Protein AF-A0A1I6GMC8-F1 (afdb_monomer_lite)

pLDDT: mean 71.32, std 13.56, range [37.75, 90.94]

InterPro domains:
  IPR025489 Protein of unknown function (DUF4381 [PF14316] (10-144)

Foldseek 3Di:
DDDPPDPPPPDPPPDDPPPPPDDPPPVVVVVVVVVVCVVVVVVVVVVVVVLLCVLLVVLLCCCVVPNDQFPVVLLVSVVSSVCSQPVDDDDDDSLVVLLVLDDPVVSVVCVVLSVVCVVCVPPDRVSGRVSSVVSSVVSNVSSVRSPPVPPPVVVPPPPPDDDD

Structure (mmCIF, N/CA/C/O backbone):
data_AF-A0A1I6GMC8-F1
#
_entry.id   AF-A0A1I6GMC8-F1
#
loop_
_atom_site.group_PDB
_atom_site.id
_atom_site.type_symbol
_atom_site.label_atom_id
_atom_site.label_alt_id
_atom_site.label_comp_id
_atom_site.label_asym_id
_atom_site.label_entity_id
_atom_site.label_seq_id
_atom_site.pdbx_PDB_ins_code
_atom_site.Cartn_x
_atom_site.Cartn_y
_atom_site.Cartn_z
_atom_site.occupancy
_atom_site.B_iso_or_equiv
_atom_site.auth_seq_id
_atom_site.auth_comp_id
_atom_site.auth_asym_id
_atom_site.auth_atom_id
_atom_site.pdbx_PDB_model_num
ATOM 1 N N . MET A 1 1 ? 75.971 4.863 -79.821 1.00 43.19 1 MET A N 1
ATOM 2 C CA . MET A 1 1 ? 75.999 4.153 -78.527 1.00 43.19 1 MET A CA 1
ATOM 3 C C . MET A 1 1 ? 75.113 4.938 -77.562 1.00 43.19 1 MET A C 1
ATOM 5 O O . MET A 1 1 ? 75.600 5.771 -76.818 1.00 43.19 1 MET A O 1
ATOM 9 N N . MET A 1 2 ? 73.791 4.777 -77.702 1.00 51.19 2 MET A N 1
ATOM 10 C CA . MET A 1 2 ? 72.773 5.374 -76.828 1.00 51.19 2 MET A CA 1
ATOM 11 C C . MET A 1 2 ? 72.490 4.364 -75.716 1.00 51.19 2 MET A C 1
ATOM 13 O O . MET A 1 2 ? 71.791 3.382 -75.944 1.00 51.19 2 MET A O 1
ATOM 17 N N . LEU A 1 3 ? 73.084 4.573 -74.546 1.00 56.66 3 LEU A N 1
ATOM 18 C CA . LEU A 1 3 ? 72.689 3.915 -73.305 1.00 56.66 3 LEU A CA 1
ATOM 19 C C . LEU A 1 3 ? 71.789 4.923 -72.597 1.00 56.66 3 LEU A C 1
ATOM 21 O O . LEU A 1 3 ? 72.278 5.908 -72.051 1.00 56.66 3 LEU A O 1
ATOM 25 N N . LEU A 1 4 ? 70.473 4.745 -72.730 1.00 54.81 4 LEU A N 1
ATOM 26 C CA . LEU A 1 4 ? 69.511 5.514 -71.957 1.00 54.81 4 LEU A CA 1
ATOM 27 C C . LEU A 1 4 ? 69.736 5.152 -70.489 1.00 54.81 4 LEU A C 1
ATOM 29 O O . LEU A 1 4 ? 69.378 4.056 -70.062 1.00 54.81 4 LEU A O 1
ATOM 33 N N . ASP A 1 5 ? 70.333 6.069 -69.736 1.00 63.16 5 ASP A N 1
ATOM 34 C CA . ASP A 1 5 ? 70.220 6.075 -68.286 1.00 63.16 5 ASP A CA 1
ATOM 35 C C . ASP A 1 5 ? 68.747 6.375 -67.982 1.00 63.16 5 ASP A C 1
ATOM 37 O O . ASP A 1 5 ? 68.269 7.503 -68.105 1.00 63.16 5 ASP A O 1
ATOM 41 N N . GLN A 1 6 ? 67.967 5.317 -67.783 1.00 65.69 6 GLN A N 1
ATOM 42 C CA . GLN A 1 6 ? 66.605 5.419 -67.282 1.00 65.69 6 GLN A CA 1
ATOM 43 C C . GLN A 1 6 ? 66.694 5.221 -65.772 1.00 65.69 6 GLN A C 1
ATOM 45 O O . GLN A 1 6 ? 67.005 4.105 -65.344 1.00 65.69 6 GLN A O 1
ATOM 50 N N . PRO A 1 7 ? 66.455 6.257 -64.952 1.00 66.75 7 PRO A N 1
ATOM 51 C CA . PRO A 1 7 ? 66.374 6.051 -63.521 1.00 66.75 7 PRO A CA 1
ATOM 52 C C . PRO A 1 7 ? 65.156 5.167 -63.244 1.00 66.75 7 PRO A C 1
ATOM 54 O O . PRO A 1 7 ? 64.028 5.496 -63.607 1.00 66.75 7 PRO A O 1
ATOM 57 N N . ILE A 1 8 ? 65.397 4.012 -62.629 1.00 63.59 8 ILE A N 1
ATOM 58 C CA . ILE A 1 8 ? 64.336 3.167 -62.087 1.00 63.59 8 ILE A CA 1
ATOM 59 C C . ILE A 1 8 ? 63.689 3.936 -60.934 1.00 63.59 8 ILE A C 1
ATOM 61 O O . ILE A 1 8 ? 64.280 4.101 -59.867 1.00 63.59 8 ILE A O 1
ATOM 65 N N . GLU A 1 9 ? 62.476 4.433 -61.168 1.00 67.06 9 GLU A N 1
ATOM 66 C CA . GLU A 1 9 ? 61.596 4.924 -60.112 1.00 67.06 9 GLU A CA 1
ATOM 67 C C . GLU A 1 9 ? 61.221 3.741 -59.212 1.00 67.06 9 GLU A C 1
ATOM 69 O O . GLU A 1 9 ? 60.429 2.868 -59.575 1.00 67.06 9 GLU A O 1
ATOM 74 N N . ILE A 1 10 ? 61.823 3.692 -58.023 1.00 68.31 10 ILE A N 1
ATOM 75 C CA . ILE A 1 10 ? 61.346 2.843 -56.933 1.00 68.31 10 ILE A CA 1
ATOM 76 C C . ILE A 1 10 ? 60.035 3.462 -56.456 1.00 68.31 10 ILE A C 1
ATOM 78 O O . ILE A 1 10 ? 60.029 4.467 -55.748 1.00 68.31 10 ILE A O 1
ATOM 82 N N . ASN A 1 11 ? 58.922 2.873 -56.887 1.00 65.62 11 ASN A N 1
ATOM 83 C CA . ASN A 1 11 ? 57.609 3.233 -56.380 1.00 65.62 11 ASN A CA 1
ATOM 84 C C . ASN A 1 11 ? 57.550 2.862 -54.890 1.00 65.62 11 ASN A C 1
ATOM 86 O O . ASN A 1 11 ? 57.719 1.693 -54.532 1.00 65.62 11 ASN A O 1
ATOM 90 N N . ASP A 1 12 ? 57.369 3.869 -54.039 1.00 66.12 12 ASP A N 1
ATOM 91 C CA . ASP A 1 12 ? 57.290 3.719 -52.589 1.00 66.12 12 ASP A CA 1
ATOM 92 C C . ASP A 1 12 ? 56.148 2.753 -52.246 1.00 66.12 12 ASP A C 1
ATOM 94 O O . ASP A 1 12 ? 55.016 2.900 -52.723 1.00 66.12 12 ASP A O 1
ATOM 98 N N . ILE A 1 13 ? 56.450 1.708 -51.476 1.00 63.44 13 ILE A N 1
ATOM 99 C CA . ILE A 1 13 ? 55.480 0.669 -51.136 1.00 63.44 13 ILE A CA 1
ATOM 100 C C . ILE A 1 13 ? 54.553 1.269 -50.083 1.00 63.44 13 ILE A C 1
ATOM 102 O O . ILE A 1 13 ? 54.753 1.108 -48.880 1.00 63.44 13 ILE A O 1
ATOM 106 N N . VAL A 1 14 ? 53.515 1.968 -50.538 1.00 66.44 14 VAL A N 1
ATOM 107 C CA . VAL A 1 14 ? 52.373 2.334 -49.704 1.00 66.44 14 VAL A CA 1
ATOM 108 C C . VAL A 1 14 ? 51.779 1.043 -49.154 1.00 66.44 14 VAL A C 1
ATOM 110 O O . VAL A 1 14 ? 51.124 0.281 -49.867 1.00 66.44 14 VAL A O 1
ATOM 113 N N . ALA A 1 15 ? 52.050 0.772 -47.876 1.00 67.81 15 ALA A N 1
ATOM 114 C CA . ALA A 1 15 ? 51.403 -0.304 -47.148 1.00 67.81 15 ALA A CA 1
ATOM 115 C C . ALA A 1 15 ? 49.891 -0.145 -47.328 1.00 67.81 15 ALA A C 1
ATOM 117 O O . ALA A 1 15 ? 49.350 0.936 -47.072 1.00 67.81 15 ALA A O 1
ATOM 118 N N . ALA A 1 16 ? 49.220 -1.203 -47.797 1.00 64.12 16 ALA A N 1
ATOM 119 C CA . ALA A 1 16 ? 47.768 -1.205 -47.902 1.00 64.12 16 ALA A CA 1
ATOM 120 C C . ALA A 1 16 ? 47.212 -0.719 -46.555 1.00 64.12 16 ALA A C 1
ATOM 122 O O . ALA A 1 16 ? 47.629 -1.264 -45.525 1.00 64.12 16 ALA A O 1
ATOM 123 N N . PRO A 1 17 ? 46.354 0.322 -46.527 1.00 62.25 17 PRO A N 1
ATOM 124 C CA . PRO A 1 17 ? 45.838 0.845 -45.273 1.00 62.25 17 PRO A CA 1
ATOM 125 C C . PRO A 1 17 ? 45.263 -0.338 -44.505 1.00 62.25 17 PRO A C 1
ATOM 127 O O . PRO A 1 17 ? 44.407 -1.050 -45.037 1.00 62.25 17 PRO A O 1
ATOM 130 N N . ALA A 1 18 ? 45.827 -0.596 -43.317 1.00 63.56 18 ALA A N 1
ATOM 131 C CA . ALA A 1 18 ? 45.471 -1.727 -42.472 1.00 63.56 18 ALA A CA 1
ATOM 132 C C . ALA A 1 18 ? 43.956 -1.843 -42.484 1.00 63.56 18 ALA A C 1
ATOM 134 O O . ALA A 1 18 ? 43.297 -0.850 -42.161 1.00 63.56 18 ALA A O 1
ATOM 135 N N . ALA A 1 19 ? 43.464 -2.990 -42.980 1.00 58.38 19 ALA A N 1
ATOM 136 C CA . ALA A 1 19 ? 42.079 -3.220 -43.362 1.00 58.38 19 ALA A CA 1
ATOM 137 C C . ALA A 1 19 ? 41.174 -2.414 -42.444 1.00 58.38 19 ALA A C 1
ATOM 139 O O . ALA A 1 19 ? 41.014 -2.741 -41.266 1.00 58.38 19 ALA A O 1
ATOM 140 N N . THR A 1 20 ? 40.690 -1.285 -42.966 1.00 60.34 20 THR A N 1
ATOM 141 C CA . THR A 1 20 ? 39.771 -0.438 -42.231 1.00 60.34 20 THR A CA 1
ATOM 142 C C . THR A 1 20 ? 38.563 -1.335 -42.049 1.00 60.34 20 THR A C 1
ATOM 144 O O . THR A 1 20 ? 37.847 -1.601 -43.001 1.00 60.34 20 THR A O 1
ATOM 147 N N . TRP A 1 21 ? 38.444 -1.897 -40.850 1.00 61.66 21 TRP A N 1
ATOM 148 C CA . TRP A 1 21 ? 37.383 -2.682 -40.214 1.00 61.66 21 TRP A CA 1
ATOM 149 C C . TRP A 1 21 ? 35.936 -2.163 -40.387 1.00 61.66 21 TRP A C 1
ATOM 151 O O . TRP A 1 21 ? 35.068 -2.413 -39.558 1.00 61.66 21 TRP A O 1
ATOM 161 N N . TRP A 1 22 ? 35.662 -1.447 -41.471 1.00 62.69 22 TRP A N 1
ATOM 162 C CA . TRP A 1 22 ? 34.375 -0.973 -41.938 1.00 62.69 22 TRP A CA 1
ATOM 163 C C . TRP A 1 22 ? 34.208 -1.488 -43.376 1.00 62.69 22 TRP A C 1
ATOM 165 O O . TRP A 1 22 ? 34.986 -1.141 -44.256 1.00 62.69 22 TRP A O 1
ATOM 175 N N . PRO A 1 23 ? 33.215 -2.345 -43.623 1.00 60.47 23 PRO A N 1
ATOM 176 C CA . PRO A 1 23 ? 31.846 -1.925 -43.478 1.00 60.47 23 PRO A CA 1
ATOM 177 C C . PRO A 1 23 ? 31.282 -2.647 -42.277 1.00 60.47 23 PRO A C 1
ATOM 179 O O . PRO A 1 23 ? 31.205 -3.876 -42.248 1.00 60.47 23 PRO A O 1
ATOM 182 N N . LEU A 1 24 ? 30.854 -1.883 -41.280 1.00 62.09 24 LEU A N 1
ATOM 183 C CA . LEU A 1 24 ? 29.870 -2.391 -40.351 1.00 62.09 24 LEU A CA 1
ATOM 184 C C . LEU A 1 24 ? 28.640 -2.699 -41.219 1.00 62.09 24 LEU A C 1
ATOM 186 O O . LEU A 1 24 ? 27.867 -1.802 -41.551 1.00 62.09 24 LEU A O 1
ATOM 190 N N . ALA A 1 25 ? 28.578 -3.931 -41.744 1.00 64.44 25 ALA A N 1
ATOM 191 C CA . ALA A 1 25 ? 27.565 -4.372 -42.688 1.00 64.44 25 ALA A CA 1
ATOM 192 C C . ALA A 1 25 ? 26.212 -3.917 -42.149 1.00 64.44 25 ALA A C 1
ATOM 194 O O . ALA A 1 25 ? 25.998 -4.030 -40.942 1.00 64.44 25 ALA A O 1
ATOM 195 N N . ILE A 1 26 ? 25.320 -3.404 -43.007 1.00 65.25 26 ILE A N 1
ATOM 196 C CA . ILE A 1 26 ? 24.016 -2.830 -42.612 1.00 65.25 26 ILE A CA 1
ATOM 197 C C . ILE A 1 26 ? 23.297 -3.672 -41.525 1.00 65.25 26 ILE A C 1
ATOM 199 O O . ILE A 1 26 ? 22.619 -3.126 -40.655 1.00 65.25 26 ILE A O 1
ATOM 203 N N . GLY A 1 27 ? 23.507 -4.995 -41.512 1.00 70.62 27 GLY A N 1
ATOM 204 C CA . GLY A 1 27 ? 23.029 -5.923 -40.485 1.00 70.62 27 GLY A CA 1
ATOM 205 C C . GLY A 1 27 ? 23.415 -5.609 -39.028 1.00 70.62 27 GLY A C 1
ATOM 206 O O . GLY A 1 27 ? 22.639 -5.932 -38.134 1.00 70.62 27 GLY A O 1
ATOM 207 N N . TRP A 1 28 ? 24.530 -4.932 -38.742 1.00 80.00 28 TRP A N 1
ATOM 208 C CA . TRP A 1 28 ? 24.880 -4.527 -37.371 1.00 80.00 28 TRP A CA 1
ATOM 209 C C . TRP A 1 28 ? 23.983 -3.422 -36.832 1.00 80.00 28 TRP A C 1
ATOM 211 O O . TRP A 1 28 ? 23.696 -3.410 -35.639 1.00 80.00 28 TRP A O 1
ATOM 221 N N . TYR A 1 29 ? 23.486 -2.531 -37.689 1.00 83.19 29 TYR A N 1
ATOM 222 C CA . TYR A 1 29 ? 22.491 -1.547 -37.267 1.00 83.19 29 TYR A CA 1
ATOM 223 C C . TYR A 1 29 ? 21.182 -2.235 -36.879 1.00 83.19 29 TYR A C 1
ATOM 225 O O . TYR A 1 29 ? 20.560 -1.843 -35.897 1.00 83.19 29 TYR A O 1
ATOM 233 N N . ILE A 1 30 ? 20.807 -3.314 -37.576 1.00 85.25 30 ILE A N 1
ATOM 234 C CA . ILE A 1 30 ? 19.650 -4.139 -37.203 1.00 85.25 30 ILE A CA 1
ATOM 235 C C . ILE A 1 30 ? 19.880 -4.776 -35.828 1.00 85.25 30 ILE A C 1
ATOM 237 O O . ILE A 1 30 ? 19.017 -4.674 -34.959 1.00 85.25 30 ILE A O 1
ATOM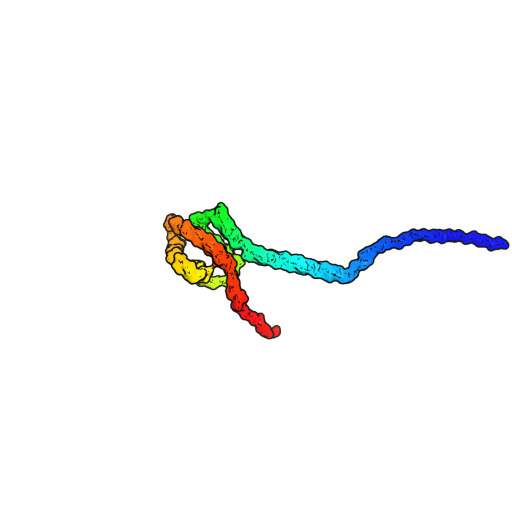 241 N N . VAL A 1 31 ? 21.056 -5.365 -35.589 1.00 86.75 31 VAL A N 1
ATOM 242 C CA . VAL A 1 31 ? 21.411 -5.930 -34.274 1.00 86.75 31 VAL A CA 1
ATOM 243 C C . VAL A 1 31 ? 21.398 -4.851 -33.189 1.00 86.75 31 VAL A C 1
ATOM 245 O O . VAL A 1 31 ? 20.817 -5.064 -32.128 1.00 86.75 31 VAL A O 1
ATOM 248 N N . ALA A 1 32 ? 21.967 -3.675 -33.455 1.00 84.81 32 ALA A N 1
ATOM 249 C CA . ALA A 1 32 ? 21.979 -2.555 -32.520 1.00 84.81 32 ALA A CA 1
ATOM 250 C C . ALA A 1 32 ? 20.560 -2.076 -32.182 1.00 84.81 32 ALA A C 1
ATOM 252 O O . ALA A 1 32 ? 20.261 -1.847 -31.012 1.00 84.81 32 ALA A O 1
ATOM 253 N N . ILE A 1 33 ? 19.663 -1.994 -33.170 1.00 89.62 33 ILE A N 1
ATOM 254 C CA . ILE A 1 33 ? 18.251 -1.649 -32.960 1.00 89.62 33 ILE A CA 1
ATOM 255 C C . ILE A 1 33 ? 17.557 -2.719 -32.115 1.00 89.62 33 ILE A C 1
ATOM 257 O O . ILE A 1 33 ? 16.860 -2.382 -31.162 1.00 89.62 33 ILE A O 1
ATOM 261 N N . VAL A 1 34 ? 17.764 -4.004 -32.406 1.00 90.38 34 VAL A N 1
ATOM 262 C CA . VAL A 1 34 ? 17.163 -5.105 -31.634 1.00 90.38 34 VAL A CA 1
ATOM 263 C C . VAL A 1 34 ? 17.656 -5.095 -30.184 1.00 90.38 34 VAL A C 1
ATOM 265 O O . VAL A 1 34 ? 16.854 -5.206 -29.253 1.00 90.38 34 VAL A O 1
ATOM 268 N N . VAL A 1 35 ? 18.957 -4.904 -29.964 1.00 90.94 35 VAL A N 1
ATOM 269 C CA . VAL A 1 35 ? 19.542 -4.762 -28.623 1.00 90.94 35 VAL A CA 1
ATOM 270 C C . VAL A 1 35 ? 18.981 -3.527 -27.915 1.00 90.94 35 VAL A C 1
ATOM 272 O O . VAL A 1 35 ? 18.595 -3.597 -26.752 1.00 90.94 35 VAL A O 1
ATOM 275 N N . PHE A 1 36 ? 18.842 -2.404 -28.614 1.00 90.44 36 PHE A N 1
ATOM 276 C CA . PHE A 1 36 ? 18.265 -1.196 -28.037 1.00 90.44 36 PHE A CA 1
ATOM 277 C C . PHE A 1 36 ? 16.798 -1.396 -27.635 1.00 90.44 36 PHE A C 1
ATOM 279 O O . PHE A 1 36 ? 16.419 -1.092 -26.506 1.00 90.44 36 PHE A O 1
ATOM 286 N N . VAL A 1 37 ? 15.975 -1.981 -28.508 1.00 89.44 37 VAL A N 1
ATOM 287 C CA . VAL A 1 37 ? 14.557 -2.268 -28.236 1.00 89.44 37 VAL A CA 1
ATOM 288 C C . VAL A 1 37 ? 14.406 -3.255 -27.082 1.00 89.44 37 VAL A C 1
ATOM 290 O O . VAL A 1 37 ? 13.544 -3.063 -26.225 1.00 89.44 37 VAL A O 1
ATOM 293 N N . THR A 1 38 ? 15.246 -4.286 -27.008 1.00 87.94 38 THR A N 1
ATOM 294 C CA . THR A 1 38 ? 15.218 -5.244 -25.891 1.00 87.94 38 THR A CA 1
ATOM 295 C C . THR A 1 38 ? 15.648 -4.603 -24.574 1.00 87.94 38 THR A C 1
ATOM 297 O O . THR A 1 38 ? 14.992 -4.819 -23.553 1.00 87.94 38 THR A O 1
ATOM 300 N N . ILE A 1 39 ? 16.674 -3.750 -24.572 1.00 88.06 39 ILE A N 1
ATOM 301 C CA . ILE A 1 39 ? 17.081 -2.983 -23.386 1.00 88.06 39 ILE A CA 1
ATOM 302 C C . ILE A 1 39 ? 15.953 -2.044 -22.944 1.00 88.06 39 ILE A C 1
ATOM 304 O O . ILE A 1 39 ? 15.541 -2.062 -21.786 1.00 88.06 39 ILE A O 1
ATOM 308 N N . VAL A 1 40 ? 15.383 -1.264 -23.860 1.00 86.62 40 VAL A N 1
ATOM 309 C CA . VAL A 1 40 ? 14.277 -0.350 -23.543 1.00 86.62 40 VAL A CA 1
ATOM 310 C C . VAL A 1 40 ? 13.056 -1.131 -23.049 1.00 86.62 40 VAL A C 1
ATOM 312 O O . VAL A 1 40 ? 12.470 -0.778 -22.026 1.00 86.62 40 VAL A O 1
ATOM 315 N N . GLY A 1 41 ? 12.703 -2.234 -23.709 1.00 82.56 41 GLY A N 1
ATOM 316 C CA . GLY A 1 41 ? 11.591 -3.098 -23.323 1.00 82.56 41 GLY A CA 1
ATOM 317 C C . GLY A 1 41 ? 11.771 -3.709 -21.933 1.00 82.56 41 GLY A C 1
ATOM 318 O O . GLY A 1 41 ? 10.849 -3.668 -21.116 1.00 82.56 41 GLY A O 1
ATOM 319 N N . THR A 1 42 ? 12.966 -4.212 -21.619 1.00 77.94 42 THR A N 1
ATOM 320 C CA . THR A 1 42 ? 13.279 -4.770 -20.294 1.00 77.94 42 THR A CA 1
ATOM 321 C C . THR A 1 42 ? 13.291 -3.705 -19.204 1.00 77.94 42 THR A C 1
ATOM 323 O O . THR A 1 42 ? 12.763 -3.955 -18.117 1.00 77.94 42 THR A O 1
ATOM 326 N N . ILE A 1 43 ? 13.800 -2.502 -19.484 1.00 77.94 43 ILE A N 1
ATOM 327 C CA . ILE A 1 43 ? 13.740 -1.362 -18.562 1.00 77.94 43 ILE A CA 1
ATOM 328 C C . ILE A 1 43 ? 12.286 -0.966 -18.309 1.00 77.94 43 ILE A C 1
ATOM 330 O O . ILE A 1 43 ? 11.878 -0.870 -17.154 1.00 77.94 43 ILE A O 1
ATOM 334 N N . VAL A 1 44 ? 11.471 -0.790 -19.351 1.00 75.75 44 VAL A N 1
ATOM 335 C CA . VAL A 1 44 ? 10.056 -0.411 -19.213 1.00 75.75 44 VAL A CA 1
ATOM 336 C C . VAL A 1 44 ? 9.275 -1.483 -18.456 1.00 75.75 44 VAL A C 1
ATOM 338 O O . VAL A 1 44 ? 8.524 -1.157 -17.533 1.00 75.75 44 VAL A O 1
ATOM 341 N N . TRP A 1 45 ? 9.468 -2.761 -18.788 1.00 68.50 45 TRP A N 1
ATOM 342 C CA . TRP A 1 45 ? 8.804 -3.873 -18.109 1.00 68.50 45 TRP A CA 1
ATOM 343 C C . TRP A 1 45 ? 9.216 -3.962 -16.640 1.00 68.50 45 TRP A C 1
ATOM 345 O O . TRP A 1 45 ? 8.354 -4.063 -15.765 1.00 68.50 45 TRP A O 1
ATOM 355 N N . SER A 1 46 ? 10.511 -3.813 -16.356 1.00 64.88 46 SER A N 1
ATOM 356 C CA . SER A 1 46 ? 11.039 -3.776 -14.995 1.00 64.88 46 SER A CA 1
ATOM 357 C C . SER A 1 46 ? 10.482 -2.579 -14.236 1.00 64.88 46 SER A C 1
ATOM 359 O O . SER A 1 46 ? 9.861 -2.762 -13.197 1.00 64.88 46 SER A O 1
ATOM 361 N N . VAL A 1 47 ? 10.588 -1.355 -14.754 1.00 63.78 47 VAL A N 1
ATOM 362 C CA . VAL A 1 47 ? 10.043 -0.142 -14.119 1.00 63.78 47 VAL A CA 1
ATOM 363 C C . VAL A 1 47 ? 8.545 -0.282 -13.860 1.00 63.78 47 VAL A C 1
ATOM 365 O O . VAL A 1 47 ? 8.066 0.103 -12.794 1.00 63.78 47 VAL A O 1
ATOM 368 N N . ARG A 1 48 ? 7.794 -0.891 -14.779 1.00 59.12 48 ARG A N 1
ATOM 369 C CA . ARG A 1 48 ? 6.358 -1.151 -14.626 1.00 59.12 48 ARG A CA 1
ATOM 370 C C . ARG A 1 48 ? 6.084 -2.223 -13.567 1.00 59.12 48 ARG A C 1
ATOM 372 O O . ARG A 1 48 ? 5.183 -2.040 -12.750 1.00 59.12 48 ARG A O 1
ATOM 379 N N . ALA A 1 49 ? 6.889 -3.281 -13.492 1.00 58.91 49 ALA A N 1
ATOM 380 C CA . ALA A 1 49 ? 6.826 -4.293 -12.436 1.00 58.91 49 ALA A CA 1
ATOM 381 C C . ALA A 1 49 ? 7.242 -3.740 -11.057 1.00 58.91 49 ALA A C 1
ATOM 383 O O . ALA A 1 49 ? 6.625 -4.071 -10.042 1.00 58.91 49 ALA A O 1
ATOM 384 N N . TYR A 1 50 ? 8.232 -2.847 -11.010 1.00 54.62 50 TYR A N 1
ATOM 385 C CA . TYR A 1 50 ? 8.692 -2.161 -9.804 1.00 54.62 50 TYR A CA 1
ATOM 386 C C . TYR A 1 50 ? 7.676 -1.114 -9.331 1.00 54.62 50 TYR A C 1
ATOM 388 O O . TYR A 1 50 ? 7.369 -1.071 -8.138 1.00 54.62 50 TYR A O 1
ATOM 396 N N . ARG A 1 51 ? 7.079 -0.322 -10.234 1.00 54.66 51 ARG A N 1
ATOM 397 C CA . ARG A 1 51 ? 5.986 0.619 -9.916 1.00 54.66 51 ARG A CA 1
ATOM 398 C C . ARG A 1 51 ? 4.780 -0.090 -9.310 1.00 54.66 51 ARG A C 1
ATOM 400 O O . ARG A 1 51 ? 4.185 0.450 -8.390 1.00 54.66 51 ARG A O 1
ATOM 407 N N . LYS A 1 52 ? 4.481 -1.322 -9.734 1.00 54.69 52 LYS A N 1
ATOM 408 C CA . LYS A 1 52 ? 3.421 -2.145 -9.127 1.00 54.69 52 LYS A CA 1
ATOM 409 C C . LYS A 1 52 ? 3.727 -2.604 -7.696 1.00 54.69 52 LYS A C 1
ATOM 411 O O . LYS A 1 52 ? 2.811 -3.012 -7.005 1.00 54.69 52 LYS A O 1
ATOM 416 N N . ARG A 1 53 ? 4.984 -2.578 -7.231 1.00 56.25 53 ARG A N 1
ATOM 417 C CA . ARG A 1 53 ? 5.387 -3.112 -5.906 1.00 56.25 53 ARG A CA 1
ATOM 418 C C . ARG A 1 53 ? 5.846 -2.038 -4.915 1.00 56.25 53 ARG A C 1
ATOM 420 O O . ARG A 1 53 ? 5.791 -2.258 -3.704 1.00 56.25 53 ARG A O 1
ATOM 427 N N . ARG A 1 54 ? 6.286 -0.876 -5.408 1.00 60.78 54 ARG A N 1
ATOM 428 C CA . ARG A 1 54 ? 6.735 0.269 -4.593 1.00 60.78 54 ARG A CA 1
ATOM 429 C C . ARG A 1 54 ? 5.685 0.839 -3.624 1.00 60.78 54 ARG A C 1
ATOM 431 O O . ARG A 1 54 ? 6.066 1.057 -2.480 1.00 60.78 54 ARG A O 1
ATOM 438 N N . PRO A 1 55 ? 4.401 1.015 -3.982 1.00 61.31 55 PRO A N 1
ATOM 439 C CA . PRO A 1 55 ? 3.439 1.686 -3.104 1.00 61.31 55 PRO A CA 1
ATOM 440 C C . PRO A 1 55 ? 3.145 0.858 -1.854 1.00 61.31 55 PRO A C 1
ATOM 442 O O . PRO A 1 55 ? 3.144 1.380 -0.748 1.00 61.31 55 PRO A O 1
ATOM 445 N N . ARG A 1 56 ? 3.024 -0.468 -2.015 1.00 64.69 56 ARG A N 1
ATOM 446 C CA . ARG A 1 56 ? 2.864 -1.406 -0.894 1.00 64.69 56 ARG A CA 1
ATOM 447 C C . ARG A 1 56 ? 4.068 -1.365 0.046 1.00 64.69 56 ARG A C 1
ATOM 449 O O . ARG A 1 56 ? 3.905 -1.339 1.260 1.00 64.69 56 ARG A O 1
ATOM 456 N N . ARG A 1 57 ? 5.283 -1.373 -0.514 1.00 63.72 57 ARG A N 1
ATOM 457 C CA . ARG A 1 57 ? 6.523 -1.321 0.273 1.00 63.72 57 ARG A CA 1
ATOM 458 C C . ARG A 1 57 ? 6.691 0.009 1.001 1.00 63.72 57 ARG A C 1
ATOM 460 O O . ARG A 1 57 ? 7.126 -0.008 2.143 1.00 63.72 57 ARG A O 1
ATOM 467 N N . LEU A 1 58 ? 6.357 1.126 0.359 1.00 67.19 58 LEU A N 1
ATOM 468 C CA . LEU A 1 58 ? 6.440 2.454 0.963 1.00 67.19 58 LEU A CA 1
ATOM 469 C C . LEU A 1 58 ? 5.409 2.619 2.079 1.00 67.19 58 LEU A C 1
ATOM 471 O O . LEU A 1 58 ? 5.804 2.989 3.177 1.00 67.19 58 LEU A O 1
ATOM 475 N N . ALA A 1 59 ? 4.152 2.226 1.853 1.00 68.62 59 ALA A N 1
ATOM 476 C CA . ALA A 1 59 ? 3.108 2.285 2.874 1.00 68.62 59 ALA A CA 1
ATOM 477 C C . ALA A 1 59 ? 3.437 1.405 4.092 1.00 68.62 59 ALA A C 1
ATOM 479 O O . ALA A 1 59 ? 3.343 1.860 5.227 1.00 68.62 59 ALA A O 1
ATOM 480 N N . LEU A 1 60 ? 3.913 0.169 3.878 1.00 67.00 60 LEU A N 1
ATOM 481 C CA . LEU A 1 60 ? 4.363 -0.700 4.976 1.00 67.00 60 LEU A CA 1
ATOM 482 C C . LEU A 1 60 ? 5.591 -0.141 5.701 1.00 67.00 60 LEU A C 1
ATOM 484 O O . LEU A 1 60 ? 5.722 -0.310 6.911 1.00 67.00 60 LEU A O 1
ATOM 488 N N . ARG A 1 61 ? 6.508 0.501 4.972 1.00 71.31 61 ARG A N 1
ATOM 489 C CA . ARG A 1 61 ? 7.695 1.120 5.562 1.00 71.31 61 ARG A CA 1
ATOM 490 C C . ARG A 1 61 ? 7.320 2.348 6.387 1.00 71.31 61 ARG A C 1
ATOM 492 O O . ARG A 1 61 ? 7.828 2.472 7.491 1.00 71.31 61 ARG A O 1
ATOM 499 N N . GLN A 1 62 ? 6.410 3.191 5.904 1.00 71.06 62 GLN A N 1
ATOM 500 C CA . GLN A 1 62 ? 5.871 4.319 6.664 1.00 71.06 62 GLN A CA 1
ATOM 501 C C . GLN A 1 62 ? 5.152 3.831 7.919 1.00 71.06 62 GLN A C 1
ATOM 503 O O . GLN A 1 62 ? 5.507 4.276 8.998 1.00 71.06 62 GLN A O 1
ATOM 508 N N . LEU A 1 63 ? 4.280 2.822 7.812 1.00 73.19 63 LEU A N 1
ATOM 509 C CA . LEU A 1 63 ? 3.578 2.260 8.971 1.00 73.19 63 LEU A CA 1
ATOM 510 C C . LEU A 1 63 ? 4.533 1.725 10.056 1.00 73.19 63 LEU A C 1
ATOM 512 O O . LEU A 1 63 ? 4.214 1.792 11.238 1.00 73.19 63 LEU A O 1
ATOM 516 N N . ARG A 1 64 ? 5.702 1.198 9.661 1.00 69.62 64 ARG A N 1
ATOM 517 C CA . ARG A 1 64 ? 6.712 0.647 10.583 1.00 69.62 64 ARG A CA 1
ATOM 518 C C . ARG A 1 64 ? 7.702 1.673 11.124 1.00 69.62 64 ARG A C 1
ATOM 520 O O . ARG A 1 64 ? 8.137 1.531 12.258 1.00 69.62 64 ARG A O 1
ATOM 527 N N . GLN A 1 65 ? 8.129 2.631 10.304 1.00 71.25 65 GLN A N 1
ATOM 528 C CA . GLN A 1 65 ? 9.178 3.592 10.670 1.00 71.25 65 GLN A CA 1
ATOM 529 C C . GLN A 1 65 ? 8.606 4.864 11.293 1.00 71.25 65 GLN A C 1
ATOM 531 O O . GLN A 1 65 ? 9.212 5.427 12.195 1.00 71.25 65 GLN A O 1
ATOM 536 N N . HIS A 1 66 ? 7.433 5.289 10.832 1.00 71.12 66 HIS A N 1
ATOM 537 C CA . HIS A 1 66 ? 6.707 6.447 11.335 1.00 71.12 66 HIS A CA 1
ATOM 538 C C . HIS A 1 66 ? 5.256 6.032 11.577 1.00 71.12 66 HIS A C 1
ATOM 540 O O . HIS A 1 66 ? 4.397 6.304 10.733 1.00 71.12 66 HIS A O 1
ATOM 546 N N . PRO A 1 67 ? 4.983 5.312 12.684 1.00 71.00 67 PRO A N 1
ATOM 547 C CA . PRO A 1 67 ? 3.639 4.857 12.972 1.00 71.00 67 PRO A CA 1
ATOM 548 C C . PRO A 1 67 ? 2.709 6.079 13.044 1.00 71.00 67 PRO A C 1
ATOM 550 O O . PRO A 1 67 ? 2.967 6.990 13.836 1.00 71.00 67 PRO A O 1
ATOM 553 N N . PRO A 1 68 ? 1.665 6.132 12.202 1.00 75.69 68 PRO A N 1
ATOM 554 C CA . PRO A 1 68 ? 0.708 7.230 12.204 1.00 75.69 68 PRO A CA 1
ATOM 555 C C . PRO A 1 68 ? 0.065 7.365 13.586 1.00 75.69 68 PRO A C 1
ATOM 557 O O . PRO A 1 68 ? -0.296 6.362 14.206 1.00 75.69 68 PRO A O 1
ATOM 560 N N . GLN A 1 69 ? -0.067 8.604 14.058 1.00 76.81 69 GLN A N 1
ATOM 561 C CA . GLN A 1 69 ? -0.597 8.913 15.391 1.00 76.81 69 GLN A CA 1
ATO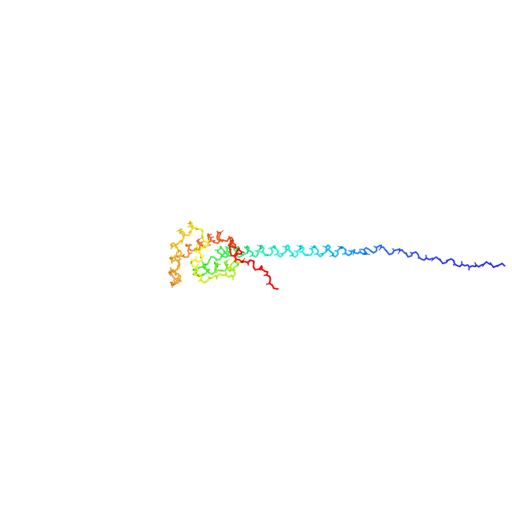M 562 C C . GLN A 1 69 ? -2.095 9.240 15.376 1.00 76.81 69 GLN A C 1
ATOM 564 O O . GLN A 1 69 ? -2.699 9.416 16.431 1.00 76.81 69 GLN A O 1
ATOM 569 N N . THR A 1 70 ? -2.708 9.306 14.191 1.00 80.19 70 THR A N 1
ATOM 570 C CA . THR A 1 70 ? -4.133 9.606 14.024 1.00 80.19 70 THR A CA 1
ATOM 571 C C . THR A 1 70 ? -4.812 8.604 13.090 1.00 80.19 70 THR A C 1
ATOM 573 O O . THR A 1 70 ? -4.186 8.025 12.195 1.00 80.19 70 THR A O 1
ATOM 576 N N . LEU A 1 71 ? -6.125 8.411 13.270 1.00 81.44 71 LEU A N 1
ATOM 577 C CA . LEU A 1 71 ? -6.939 7.580 12.372 1.00 81.44 71 LEU A CA 1
ATOM 578 C C . LEU A 1 71 ? -6.925 8.117 10.932 1.00 81.44 71 LEU A C 1
ATOM 580 O O . LEU A 1 71 ? -6.923 7.343 9.968 1.00 81.44 71 LEU A O 1
ATOM 584 N N . SER A 1 72 ? -6.880 9.442 10.784 1.00 81.12 72 SER A N 1
ATOM 585 C CA . SER A 1 72 ? -6.788 10.128 9.496 1.00 81.12 72 SER A CA 1
ATOM 586 C C . SER A 1 72 ? -5.490 9.797 8.768 1.00 81.12 72 SER A C 1
ATOM 588 O O . SER A 1 72 ? -5.539 9.484 7.581 1.00 81.12 72 SER A O 1
ATOM 590 N N . ASP A 1 73 ? -4.353 9.769 9.468 1.00 81.06 73 ASP A N 1
ATOM 591 C CA . ASP A 1 73 ? -3.061 9.425 8.866 1.00 81.06 73 ASP A CA 1
ATOM 592 C C . ASP A 1 73 ? -3.019 7.966 8.402 1.00 81.06 73 ASP A C 1
ATOM 594 O O . ASP A 1 73 ? -2.570 7.679 7.292 1.00 81.06 73 ASP A O 1
ATOM 598 N N . VAL A 1 74 ? -3.547 7.031 9.205 1.00 83.25 74 VAL A N 1
ATOM 599 C CA . VAL A 1 74 ? -3.669 5.617 8.796 1.00 83.25 74 VAL A CA 1
ATOM 600 C C . VAL A 1 74 ? -4.536 5.501 7.536 1.00 83.25 74 VAL A C 1
ATOM 602 O O . VAL A 1 74 ? -4.180 4.804 6.582 1.00 83.25 74 VAL A O 1
ATOM 605 N N . THR A 1 75 ? -5.661 6.217 7.506 1.00 84.62 75 THR A N 1
ATOM 606 C CA . THR A 1 75 ? -6.586 6.242 6.367 1.00 84.62 75 THR A CA 1
ATOM 607 C C . THR A 1 75 ? -5.944 6.859 5.128 1.00 84.62 75 THR A C 1
ATOM 609 O O . THR A 1 75 ? -6.091 6.325 4.028 1.00 84.62 75 THR A O 1
ATOM 612 N N . LEU A 1 76 ? -5.189 7.946 5.290 1.00 81.50 76 LEU A N 1
ATOM 613 C CA . LEU A 1 76 ? -4.456 8.605 4.215 1.00 81.50 76 LEU A CA 1
ATOM 614 C C . LEU A 1 76 ? -3.385 7.678 3.632 1.00 81.50 76 LEU A C 1
ATOM 616 O O . LEU A 1 76 ? -3.287 7.565 2.412 1.00 81.50 76 LEU A O 1
ATOM 620 N N . LEU A 1 77 ? -2.637 6.964 4.477 1.00 81.00 77 LEU A N 1
ATOM 621 C CA . LEU A 1 77 ? -1.642 5.982 4.040 1.00 81.00 77 LEU A CA 1
ATOM 622 C C . LEU A 1 77 ? -2.281 4.841 3.240 1.00 81.00 77 LEU A C 1
ATOM 624 O O . LEU A 1 77 ? -1.764 4.463 2.186 1.00 81.00 77 LEU A O 1
ATOM 628 N N . LEU A 1 78 ? -3.422 4.309 3.688 1.00 81.50 78 LEU A N 1
ATOM 629 C CA . LEU A 1 78 ? -4.153 3.289 2.930 1.00 81.50 78 LEU A CA 1
ATOM 630 C C . LEU A 1 78 ? -4.708 3.847 1.607 1.00 81.50 78 LEU A C 1
ATOM 632 O O . LEU A 1 78 ? -4.621 3.173 0.577 1.00 81.50 78 LEU A O 1
ATOM 636 N N . LYS A 1 79 ? -5.231 5.080 1.589 1.00 80.19 79 LYS A N 1
ATOM 637 C CA . LYS A 1 79 ? -5.668 5.760 0.356 1.00 80.19 79 LYS A CA 1
ATOM 638 C C . LYS A 1 79 ? -4.508 5.951 -0.625 1.00 80.19 79 LYS A C 1
ATOM 640 O O . LYS A 1 79 ? -4.619 5.606 -1.795 1.00 80.19 79 LYS A O 1
ATOM 645 N N . GLN A 1 80 ? -3.348 6.403 -0.157 1.00 75.94 80 GLN A N 1
ATOM 646 C CA . GLN A 1 80 ? -2.149 6.518 -0.993 1.00 75.94 80 GLN A CA 1
ATOM 647 C C . GLN A 1 80 ? -1.688 5.156 -1.529 1.00 75.94 80 GLN A C 1
ATOM 649 O O . GLN A 1 80 ? -1.319 5.036 -2.699 1.00 75.94 80 GLN A O 1
ATOM 654 N N . ALA A 1 81 ? -1.748 4.108 -0.702 1.00 75.81 81 ALA A N 1
ATOM 655 C CA . ALA A 1 81 ? -1.401 2.755 -1.119 1.00 75.81 81 ALA A CA 1
ATOM 656 C C . ALA A 1 81 ? -2.359 2.203 -2.188 1.00 75.81 81 ALA A C 1
ATOM 658 O O . ALA A 1 81 ? -1.914 1.463 -3.065 1.00 75.81 81 ALA A O 1
ATOM 659 N N . THR A 1 82 ? -3.644 2.561 -2.130 1.00 75.38 82 THR A N 1
ATOM 660 C CA . THR A 1 82 ? -4.691 2.101 -3.060 1.00 75.38 82 THR A CA 1
ATOM 661 C C . THR A 1 82 ? -4.700 2.862 -4.378 1.00 75.38 82 THR A C 1
ATOM 663 O O . THR A 1 82 ? -4.833 2.223 -5.422 1.00 75.38 82 THR A O 1
ATOM 666 N N . LEU A 1 83 ? -4.447 4.177 -4.367 1.00 70.25 83 LEU A N 1
ATOM 667 C CA . LEU A 1 83 ? -4.356 5.016 -5.575 1.00 70.25 83 LEU A CA 1
ATOM 668 C C . LEU A 1 83 ? -3.355 4.484 -6.607 1.00 70.25 83 LEU A C 1
ATOM 670 O O . LEU A 1 83 ? -3.535 4.641 -7.811 1.00 70.25 83 LEU A O 1
ATOM 674 N N . ALA A 1 84 ? -2.297 3.812 -6.156 1.00 66.00 84 ALA A N 1
ATOM 675 C CA . ALA A 1 84 ? -1.316 3.229 -7.062 1.00 66.00 84 ALA A CA 1
ATOM 676 C C . ALA A 1 84 ? -1.816 2.000 -7.846 1.00 66.00 84 ALA A C 1
ATOM 678 O O . ALA A 1 84 ? -1.169 1.587 -8.811 1.00 66.00 84 ALA A O 1
ATOM 679 N N . TYR A 1 85 ? -2.926 1.401 -7.420 1.00 66.62 85 TYR A N 1
ATOM 680 C CA . TYR A 1 85 ? -3.512 0.206 -8.027 1.00 66.62 85 TYR A CA 1
ATOM 681 C C . TYR A 1 85 ? -4.873 0.495 -8.663 1.00 66.62 85 TYR A C 1
ATOM 683 O O . TYR A 1 85 ? -5.197 -0.133 -9.667 1.00 66.62 85 TYR A O 1
ATOM 691 N N . LEU A 1 86 ? -5.635 1.448 -8.120 1.00 68.25 86 LEU A N 1
ATOM 692 C CA . LEU A 1 86 ? -6.945 1.864 -8.618 1.00 68.25 86 LEU A CA 1
ATOM 693 C C . LEU A 1 86 ? -6.878 3.332 -9.067 1.00 68.25 86 LEU A C 1
ATOM 695 O O . LEU A 1 86 ? -7.055 4.232 -8.247 1.00 68.25 86 LEU A O 1
ATOM 699 N N . PRO A 1 87 ? -6.615 3.594 -10.360 1.00 59.81 87 PRO A N 1
ATOM 700 C CA . PRO A 1 87 ? -6.601 4.953 -10.901 1.00 59.81 87 PRO A CA 1
ATOM 701 C C . PRO A 1 87 ? -8.010 5.525 -11.122 1.00 59.81 87 PRO A C 1
ATOM 703 O O . PRO A 1 87 ? -8.148 6.730 -11.303 1.00 59.81 87 PRO A O 1
ATOM 706 N N . HIS A 1 88 ? -9.040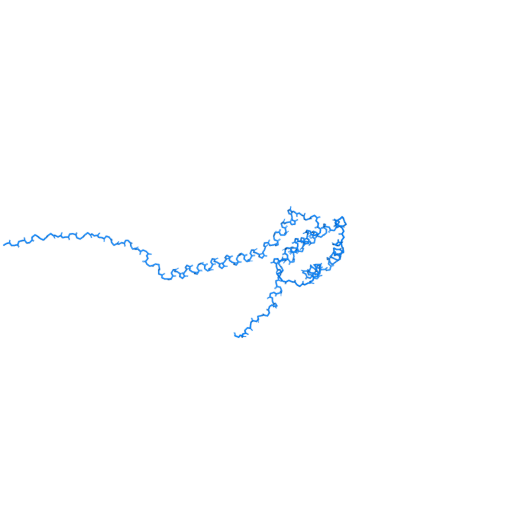 4.677 -11.141 1.00 56.53 88 HIS A N 1
ATOM 707 C CA . HIS A 1 88 ? -10.442 5.038 -11.338 1.00 56.53 88 HIS A CA 1
ATOM 708 C C . HIS A 1 88 ? -11.291 4.079 -10.513 1.00 56.53 88 HIS A C 1
ATOM 710 O O . HIS A 1 88 ? -11.561 2.969 -10.964 1.00 56.53 88 HIS A O 1
ATOM 716 N N . GLU A 1 89 ? -11.708 4.468 -9.312 1.00 55.47 89 GLU A N 1
ATOM 717 C CA . GLU A 1 89 ? -12.823 3.768 -8.680 1.00 55.47 89 GLU A CA 1
ATOM 718 C C . GLU A 1 89 ? -13.886 4.707 -8.135 1.00 55.47 89 GLU A C 1
ATOM 720 O O . GLU A 1 89 ? -13.641 5.860 -7.780 1.00 55.47 89 GLU A O 1
ATOM 725 N N . ARG A 1 90 ? -15.095 4.144 -8.203 1.00 55.25 90 ARG A N 1
ATOM 726 C CA . ARG A 1 90 ? -16.406 4.741 -8.009 1.00 55.25 90 ARG A CA 1
ATOM 727 C C . ARG A 1 90 ? -16.577 5.282 -6.594 1.00 55.25 90 ARG A C 1
ATOM 729 O O . ARG A 1 90 ? -15.891 4.880 -5.663 1.00 55.25 90 ARG A O 1
ATOM 736 N N . THR A 1 91 ? -17.566 6.155 -6.473 1.00 55.06 91 THR A N 1
ATOM 737 C CA . THR A 1 91 ? -18.064 6.886 -5.301 1.00 55.06 91 THR A CA 1
ATOM 738 C C . THR A 1 91 ? -18.573 6.001 -4.147 1.00 55.06 91 THR A C 1
ATOM 740 O O . THR A 1 91 ? -19.631 6.272 -3.587 1.00 55.06 91 THR A O 1
ATOM 743 N N . LEU A 1 92 ? -17.883 4.912 -3.806 1.00 66.19 92 LEU A N 1
ATOM 744 C CA . LEU A 1 92 ? -18.184 4.117 -2.619 1.00 66.19 92 LEU A CA 1
ATOM 745 C C . LEU A 1 92 ? -17.579 4.785 -1.384 1.00 66.19 92 LEU A C 1
ATOM 747 O O . LEU A 1 92 ? -16.531 5.435 -1.451 1.00 66.19 92 LEU A O 1
ATOM 751 N N . SER A 1 93 ? -18.239 4.608 -0.241 1.00 79.62 93 SER A N 1
ATOM 752 C CA . SER A 1 93 ? -17.683 5.050 1.034 1.00 79.62 93 SER A CA 1
ATOM 753 C C . SER A 1 93 ? -16.367 4.311 1.317 1.00 79.62 93 SER A C 1
ATOM 755 O O . SER A 1 93 ? -16.193 3.143 0.963 1.00 79.62 93 SER A O 1
ATOM 757 N N . TRP A 1 94 ? -15.411 4.990 1.957 1.00 82.00 94 TRP A N 1
ATOM 758 C CA . TRP A 1 94 ? -14.082 4.428 2.232 1.00 82.00 94 TRP A CA 1
ATOM 759 C C . TRP A 1 94 ? -14.143 3.084 2.981 1.00 82.00 94 TRP A C 1
ATOM 761 O O . TRP A 1 94 ? -13.413 2.147 2.659 1.00 82.00 94 TRP A O 1
ATOM 771 N N . TRP A 1 95 ? -15.045 2.970 3.954 1.00 83.56 95 TRP A N 1
ATOM 772 C CA . TRP A 1 95 ? -15.209 1.776 4.786 1.00 83.56 95 TRP A CA 1
ATOM 773 C C . TRP A 1 95 ? -15.792 0.596 4.008 1.00 83.56 95 TRP A C 1
ATOM 775 O O . TRP A 1 95 ? -15.340 -0.541 4.157 1.00 83.56 95 TRP A O 1
ATOM 785 N N . GLU A 1 96 ? -16.750 0.874 3.127 1.00 81.19 96 GLU A N 1
ATOM 786 C CA . GLU A 1 96 ? -17.352 -0.119 2.245 1.00 81.19 96 GLU A CA 1
ATOM 787 C C . GLU A 1 96 ? -16.341 -0.619 1.212 1.00 81.19 96 GLU A C 1
ATOM 789 O O . GLU A 1 96 ? -16.212 -1.829 1.018 1.00 81.19 96 GLU A O 1
ATOM 794 N N . PHE A 1 97 ? -15.528 0.286 0.659 1.00 82.75 97 PHE A N 1
ATOM 795 C CA . PHE A 1 97 ? -14.401 -0.066 -0.201 1.00 82.75 97 PHE A CA 1
ATOM 796 C C . PHE A 1 97 ? -13.416 -1.015 0.500 1.00 82.75 97 PHE A C 1
ATOM 798 O O . PHE A 1 97 ? -13.050 -2.053 -0.056 1.00 82.75 97 PHE A O 1
ATOM 805 N N . LEU A 1 98 ? -13.017 -0.716 1.743 1.00 82.56 98 LEU A N 1
ATOM 806 C CA . LEU A 1 98 ? -12.133 -1.602 2.506 1.00 82.56 98 LEU A CA 1
ATOM 807 C C . LEU A 1 98 ? -12.742 -2.989 2.695 1.00 82.56 98 LEU A C 1
ATOM 809 O O . LEU A 1 98 ? -12.028 -3.984 2.536 1.00 82.56 98 LEU A O 1
ATOM 813 N N . SER A 1 99 ? -14.046 -3.041 2.994 1.00 82.12 99 SER A N 1
ATOM 814 C CA . SER A 1 99 ? -14.811 -4.276 3.175 1.00 82.12 99 SER A CA 1
ATOM 815 C C . SER A 1 99 ? -14.880 -5.120 1.897 1.00 82.12 99 SER A C 1
ATOM 817 O O . SER A 1 99 ? -14.685 -6.333 1.963 1.00 82.12 99 SER A O 1
ATOM 819 N N . ALA A 1 100 ? -15.059 -4.482 0.735 1.00 80.06 100 ALA A N 1
ATOM 820 C CA . ALA A 1 100 ? -15.172 -5.142 -0.564 1.00 80.06 100 ALA A CA 1
ATOM 821 C C . ALA A 1 100 ? -13.857 -5.792 -1.024 1.00 80.06 100 ALA A C 1
ATOM 823 O O . ALA A 1 100 ? -13.875 -6.776 -1.762 1.00 80.06 100 ALA A O 1
ATOM 824 N N . GLN A 1 101 ? -12.713 -5.272 -0.567 1.00 77.06 101 GLN A N 1
ATOM 825 C CA . GLN A 1 101 ? -11.391 -5.826 -0.883 1.00 77.06 101 GLN A CA 1
ATOM 826 C C . GLN A 1 101 ? -10.978 -6.993 0.032 1.00 77.06 101 GLN A C 1
ATOM 828 O O . GLN A 1 101 ? -9.931 -7.614 -0.173 1.00 77.06 101 GLN A O 1
ATOM 833 N N . LEU A 1 102 ? -11.772 -7.308 1.059 1.00 78.62 102 LEU A N 1
ATOM 834 C CA . LEU A 1 102 ? -11.531 -8.426 1.970 1.00 78.62 102 LEU A CA 1
ATOM 835 C C . LEU A 1 102 ? -12.242 -9.696 1.477 1.00 78.62 102 LEU A C 1
ATOM 837 O O . LEU A 1 102 ? -13.302 -9.662 0.865 1.00 78.62 102 LEU A O 1
ATOM 841 N N . SER A 1 103 ? -11.680 -10.864 1.799 1.00 78.19 103 SER A N 1
ATOM 842 C CA . SER A 1 103 ? -12.403 -12.134 1.622 1.00 78.19 103 SER A CA 1
ATOM 843 C C . SER A 1 103 ? -13.585 -12.231 2.594 1.00 78.19 103 SER A C 1
ATOM 845 O O . SER A 1 103 ? -13.504 -11.715 3.709 1.00 78.19 103 SER A O 1
ATOM 847 N N . ALA A 1 104 ? -14.636 -12.979 2.238 1.00 77.56 104 ALA A N 1
ATOM 848 C CA . ALA A 1 104 ? -15.856 -13.120 3.050 1.00 77.56 104 ALA A CA 1
ATOM 849 C C . ALA A 1 104 ? -15.593 -13.495 4.527 1.00 77.56 104 ALA A C 1
ATOM 851 O O . ALA A 1 104 ? -16.268 -13.014 5.437 1.00 77.56 104 ALA A O 1
ATOM 852 N N . ARG A 1 105 ? -14.564 -14.314 4.795 1.00 80.88 105 ARG A N 1
ATOM 853 C CA . ARG A 1 105 ? -14.159 -14.694 6.161 1.00 80.88 105 ARG A CA 1
ATOM 854 C C . ARG A 1 105 ? -13.559 -13.526 6.948 1.00 80.88 105 ARG A C 1
ATOM 856 O O . ARG A 1 105 ? -13.785 -13.415 8.148 1.00 80.88 105 ARG A O 1
ATOM 863 N N . GLN A 1 106 ? -12.761 -12.685 6.295 1.00 78.12 106 GLN A N 1
ATOM 864 C CA . GLN A 1 106 ? -12.144 -11.515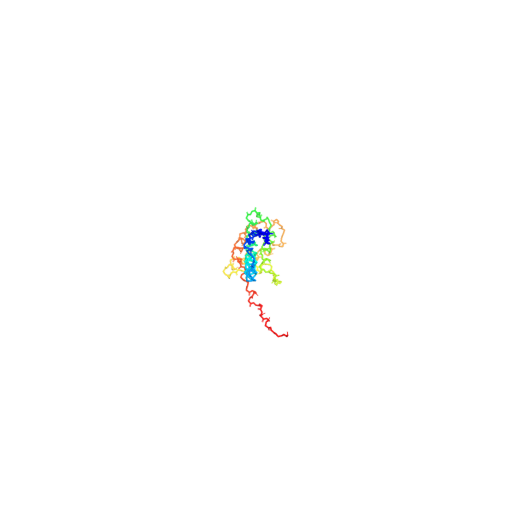 6.922 1.00 78.12 106 GLN A CA 1
ATOM 865 C C . GLN A 1 106 ? -13.149 -10.374 7.062 1.00 78.12 106 GLN A C 1
ATOM 867 O O . GLN A 1 106 ? -13.156 -9.711 8.093 1.00 78.12 106 GLN A O 1
ATOM 872 N N . GLN A 1 107 ? -14.036 -10.207 6.080 1.00 81.75 107 GLN A N 1
ATOM 873 C CA . GLN A 1 107 ? -15.131 -9.249 6.143 1.00 81.75 107 GLN A CA 1
ATOM 874 C C . GLN A 1 107 ? -15.974 -9.485 7.401 1.00 81.75 107 GLN A C 1
ATOM 876 O O . GLN A 1 107 ? -16.111 -8.568 8.195 1.00 81.75 107 GLN A O 1
ATOM 881 N N . ARG A 1 108 ? -16.409 -10.724 7.681 1.00 83.19 108 ARG A N 1
ATOM 882 C CA . ARG A 1 108 ? -17.149 -11.040 8.922 1.00 83.19 108 ARG A CA 1
ATOM 883 C C . ARG A 1 108 ? -16.375 -10.730 10.208 1.00 83.19 108 ARG A C 1
ATOM 885 O O . ARG A 1 108 ? -16.980 -10.338 11.196 1.00 83.19 108 ARG A O 1
ATOM 892 N N . ARG A 1 109 ? -15.049 -10.907 10.210 1.00 85.44 109 ARG A N 1
ATOM 893 C CA . ARG A 1 109 ? -14.205 -10.636 11.387 1.00 85.44 109 ARG A CA 1
ATOM 894 C C . ARG A 1 109 ? -14.039 -9.139 11.655 1.00 85.44 109 ARG A C 1
ATOM 896 O O . ARG A 1 109 ? -14.024 -8.739 12.811 1.00 85.44 109 ARG A O 1
ATOM 903 N N . TYR A 1 110 ? -13.873 -8.339 10.604 1.00 83.94 110 TYR A N 1
ATOM 904 C CA . TYR A 1 110 ? -13.540 -6.916 10.719 1.00 83.94 110 TYR A CA 1
ATOM 905 C C . TYR A 1 110 ? -14.723 -5.976 10.460 1.00 83.94 110 TYR A C 1
ATOM 907 O O . TYR A 1 110 ? -14.583 -4.780 10.682 1.00 83.94 110 TYR A O 1
ATOM 915 N N . GLN A 1 111 ? -15.889 -6.486 10.053 1.00 84.38 111 GLN A N 1
ATOM 916 C CA . GLN A 1 111 ? -17.113 -5.695 9.900 1.00 84.38 111 GLN A CA 1
ATOM 917 C C . GLN A 1 111 ? -17.458 -4.865 11.151 1.00 84.38 111 GLN A C 1
ATOM 919 O O . GLN A 1 111 ? -17.627 -3.661 10.977 1.00 84.38 111 GLN A O 1
ATOM 924 N N . PR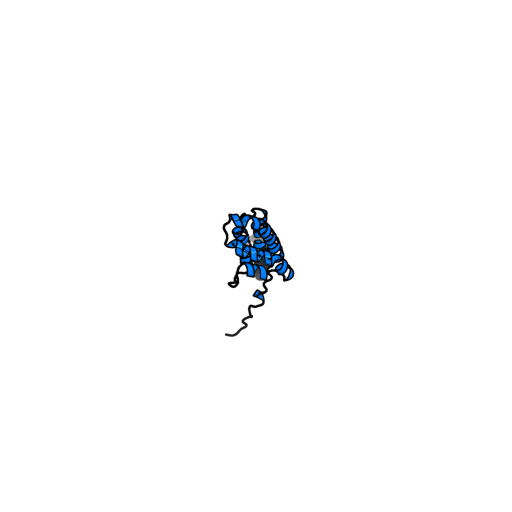O A 1 112 ? -17.517 -5.424 12.382 1.00 87.12 112 PRO A N 1
ATOM 925 C CA . PRO A 1 112 ? -17.863 -4.624 13.562 1.00 87.12 112 PRO A CA 1
ATOM 926 C C . PRO A 1 112 ? -16.824 -3.533 13.861 1.00 87.12 112 PRO A C 1
ATOM 928 O O . PRO A 1 112 ? -17.168 -2.451 14.328 1.00 87.12 112 PRO A O 1
ATOM 931 N N . LEU A 1 113 ? -15.548 -3.794 13.550 1.00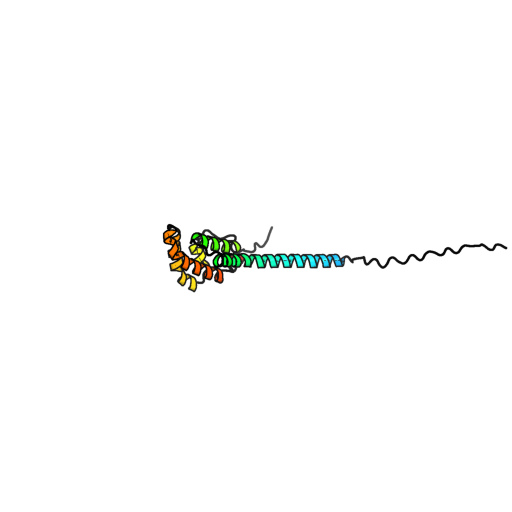 86.69 113 LEU A N 1
ATOM 932 C CA . LEU A 1 113 ? -14.477 -2.809 13.693 1.00 86.69 113 LEU A CA 1
ATOM 933 C C . LEU A 1 113 ? -14.637 -1.673 12.674 1.00 86.69 113 LEU A C 1
ATOM 935 O O . LEU A 1 113 ? -14.525 -0.510 13.035 1.00 86.69 113 LEU A O 1
ATOM 939 N N . LEU A 1 114 ? -14.918 -1.996 11.408 1.00 85.25 114 LEU A N 1
ATOM 940 C CA . LEU A 1 114 ? -15.109 -1.004 10.347 1.00 85.25 114 LEU A CA 1
ATOM 941 C C . LEU A 1 114 ? -16.343 -0.127 10.593 1.00 85.25 114 LEU A C 1
ATOM 943 O O . LEU A 1 114 ? -16.280 1.072 10.338 1.00 85.25 114 LEU A O 1
ATOM 947 N N . SER A 1 115 ? -17.437 -0.692 11.115 1.00 85.88 115 SER A N 1
ATOM 948 C CA . SER A 1 115 ? -18.618 0.095 11.488 1.00 85.88 115 SER A CA 1
ATOM 949 C C . SER A 1 115 ? -18.328 1.042 12.652 1.00 85.88 115 SER A C 1
ATOM 951 O O . SER A 1 115 ? -18.676 2.215 12.566 1.00 85.88 115 SER A O 1
ATOM 953 N N . ALA A 1 116 ? -17.622 0.575 13.688 1.00 86.56 116 ALA A N 1
ATOM 954 C CA . ALA A 1 116 ? -17.223 1.428 14.808 1.00 86.56 116 ALA A CA 1
ATOM 955 C C . ALA A 1 116 ? -16.268 2.548 14.360 1.00 86.56 116 ALA A C 1
ATOM 957 O O . ALA A 1 116 ? -16.438 3.704 14.731 1.00 86.56 116 ALA A O 1
ATOM 958 N N . LEU A 1 117 ? -15.301 2.235 13.492 1.00 85.75 117 LEU A N 1
ATOM 959 C CA . LEU A 1 117 ? -14.381 3.228 12.930 1.00 85.75 117 LEU A CA 1
ATOM 960 C C . LEU A 1 117 ? -15.087 4.255 12.044 1.00 85.75 117 LEU A C 1
ATOM 962 O O . LEU A 1 117 ? -14.669 5.410 12.017 1.00 85.75 117 LEU A O 1
ATOM 966 N N . CYS A 1 118 ? -16.152 3.860 11.343 1.00 86.62 118 CYS A N 1
ATOM 967 C CA . CYS A 1 118 ? -16.969 4.794 10.579 1.00 86.62 118 CYS A CA 1
ATOM 968 C C . CYS A 1 118 ? -17.566 5.868 11.490 1.00 86.62 118 CYS A C 1
ATOM 970 O O . CYS A 1 118 ? -17.446 7.049 11.185 1.00 86.62 118 CYS A O 1
ATOM 972 N N . GLU A 1 119 ? -18.135 5.474 12.625 1.00 85.75 119 GLU A N 1
ATOM 973 C CA . GLU A 1 119 ? -18.734 6.389 13.598 1.00 85.75 119 GLU A CA 1
ATOM 974 C C . GLU A 1 119 ? -17.677 7.259 14.299 1.00 85.75 119 GLU A C 1
ATOM 976 O O . GLU A 1 119 ? -17.769 8.487 14.305 1.00 85.75 119 GLU A O 1
ATOM 981 N N . VAL A 1 120 ? -16.597 6.634 14.775 1.00 86.06 120 VAL A N 1
ATOM 982 C CA . VAL A 1 120 ? -15.486 7.301 15.476 1.00 86.06 120 VAL A CA 1
ATOM 983 C C . VAL A 1 120 ? -14.709 8.261 14.563 1.00 86.06 120 VAL A C 1
ATOM 985 O O . VAL A 1 120 ? -14.122 9.238 15.032 1.00 86.06 120 VAL A O 1
ATOM 988 N N . SER A 1 121 ? -14.718 8.047 13.243 1.00 81.00 121 SER A N 1
ATOM 989 C CA . SER A 1 121 ? -14.033 8.945 12.301 1.00 81.00 121 SER A CA 1
ATOM 990 C C . SER A 1 121 ? -14.596 10.369 12.279 1.00 81.00 121 SER A C 1
ATOM 992 O O . SER A 1 121 ? -13.864 11.296 11.934 1.00 81.00 121 SER A O 1
ATOM 994 N N . TYR A 1 122 ? -15.855 10.551 12.691 1.00 81.50 122 TYR A N 1
ATOM 995 C CA . TYR A 1 122 ? -16.511 11.858 12.799 1.00 81.50 122 TYR A CA 1
ATOM 996 C C . TYR A 1 122 ? -16.390 12.489 14.196 1.00 81.50 122 TYR A C 1
ATOM 998 O O . TYR A 1 122 ? -16.864 13.605 14.403 1.00 81.50 122 TYR A O 1
ATOM 1006 N N . GLN A 1 123 ? -15.757 11.800 15.148 1.00 84.44 123 GLN A N 1
ATOM 1007 C CA . GLN A 1 123 ? -15.554 12.285 16.512 1.00 84.44 123 GLN A CA 1
ATOM 1008 C C . GLN A 1 123 ? -14.213 13.020 16.692 1.00 84.44 123 GLN A C 1
ATOM 1010 O O . GLN A 1 123 ? -13.309 12.890 15.860 1.00 84.44 123 GLN A O 1
ATOM 1015 N N . PRO A 1 124 ? -14.050 13.801 17.778 1.00 83.06 124 PRO A N 1
ATOM 1016 C CA . PRO A 1 124 ? -12.803 14.496 18.079 1.00 83.06 124 PRO A CA 1
ATOM 1017 C C . PRO A 1 124 ? -11.630 13.528 18.287 1.00 83.06 124 PRO A C 1
ATOM 1019 O O . PRO A 1 124 ? -11.791 12.442 18.837 1.00 83.06 124 PRO A O 1
ATOM 1022 N N . ILE A 1 125 ? -10.415 13.966 17.941 1.00 78.25 125 ILE A N 1
ATOM 1023 C CA . ILE A 1 125 ? -9.176 13.159 17.994 1.00 78.25 125 ILE A CA 1
ATOM 1024 C C . ILE A 1 125 ? -8.927 12.505 19.369 1.00 78.25 125 ILE A C 1
ATOM 1026 O O . ILE A 1 125 ? -8.349 11.420 19.438 1.00 78.25 125 ILE A O 1
ATOM 1030 N N . ALA A 1 126 ? -9.381 13.122 20.464 1.00 81.00 126 ALA A N 1
ATOM 1031 C CA . ALA A 1 126 ? -9.237 12.575 21.814 1.00 81.00 126 ALA A CA 1
ATOM 1032 C C . ALA A 1 126 ? -9.959 11.224 21.994 1.00 81.00 126 ALA A C 1
ATOM 1034 O O . ALA A 1 126 ? -9.411 10.310 22.605 1.00 81.00 126 ALA A O 1
ATOM 1035 N N . GLU A 1 127 ? -11.147 11.070 21.407 1.00 81.31 127 GLU A N 1
ATOM 1036 C CA . GLU A 1 127 ? -11.961 9.846 21.486 1.00 81.31 127 GLU A CA 1
ATOM 1037 C C . GLU A 1 127 ? -11.508 8.783 20.469 1.00 81.31 127 GLU A C 1
ATOM 1039 O O . GLU A 1 127 ? -11.855 7.607 20.572 1.00 81.31 127 GLU A O 1
ATOM 1044 N N . GLN A 1 128 ? -10.661 9.174 19.513 1.00 80.69 128 GLN A N 1
ATOM 1045 C CA . GLN A 1 128 ? -10.125 8.306 18.464 1.00 80.69 128 GLN A CA 1
ATOM 1046 C C . GLN A 1 128 ? -8.901 7.494 18.907 1.00 80.69 128 GLN A C 1
ATOM 1048 O O . GLN A 1 128 ? -8.625 6.442 18.325 1.00 80.69 128 GLN A O 1
ATOM 1053 N N . GLN A 1 129 ? -8.159 7.952 19.923 1.00 78.38 129 GLN A N 1
ATOM 1054 C CA . GLN A 1 129 ? -6.919 7.301 20.367 1.00 78.38 129 GLN A CA 1
ATOM 1055 C C . GLN A 1 129 ? -7.072 5.812 20.731 1.00 78.38 129 GLN A C 1
ATOM 1057 O O . GLN A 1 129 ? -6.237 5.024 20.281 1.00 78.38 129 GLN A O 1
ATOM 1062 N N . PRO A 1 130 ? -8.118 5.372 21.463 1.00 85.31 130 PRO A N 1
ATOM 1063 C CA . PRO A 1 130 ? -8.293 3.956 21.800 1.00 85.31 130 PRO A CA 1
ATOM 1064 C C . PRO A 1 130 ? -8.468 3.056 20.568 1.00 85.31 130 PRO A C 1
ATOM 1066 O O . PRO A 1 130 ? -8.114 1.878 20.592 1.00 85.31 130 PRO A O 1
ATOM 1069 N N . TRP A 1 131 ? -8.987 3.614 19.472 1.00 83.25 131 TRP A N 1
ATOM 1070 C CA . TRP A 1 131 ? -9.276 2.900 18.228 1.00 83.25 131 TRP A CA 1
ATOM 1071 C C . TRP A 1 131 ? -8.090 2.863 17.257 1.00 83.25 131 TRP A C 1
ATOM 1073 O O . TRP A 1 131 ? -8.112 2.108 16.281 1.00 83.25 131 TRP A O 1
ATOM 1083 N N . LEU A 1 132 ? -7.035 3.636 17.533 1.00 83.69 132 LEU A N 1
ATOM 1084 C CA . LEU A 1 132 ? -5.858 3.746 16.676 1.00 83.69 132 LEU A CA 1
ATOM 1085 C C . LEU A 1 132 ? -5.089 2.427 16.567 1.00 83.69 132 LEU A C 1
ATOM 1087 O O . LEU A 1 132 ? -4.745 2.006 15.463 1.00 83.69 132 LEU A O 1
ATOM 1091 N N . GLU A 1 133 ? -4.829 1.771 17.696 1.00 83.56 133 GLU A N 1
ATOM 1092 C CA . GLU A 1 133 ? -4.078 0.513 17.743 1.00 83.56 133 GLU A CA 1
ATOM 1093 C C . GLU A 1 133 ? -4.796 -0.622 16.984 1.00 83.56 133 GLU A C 1
ATOM 1095 O O . GLU A 1 133 ? -4.193 -1.184 16.059 1.00 83.56 133 GLU A O 1
ATOM 1100 N N . PRO A 1 134 ? -6.096 -0.898 17.242 1.00 85.56 134 PRO A N 1
ATOM 1101 C CA . PRO A 1 134 ? -6.865 -1.859 16.451 1.00 85.56 134 PRO A CA 1
ATOM 1102 C C . PRO A 1 134 ? -6.872 -1.540 14.952 1.00 85.56 134 PRO A C 1
ATOM 1104 O O . PRO A 1 134 ? -6.764 -2.440 14.113 1.00 85.56 134 PRO A O 1
ATOM 1107 N N . TYR A 1 135 ? -6.984 -0.256 14.594 1.00 85.50 135 TYR A N 1
ATOM 1108 C CA . TYR A 1 135 ? -7.008 0.154 13.195 1.00 85.50 135 TYR A CA 1
ATOM 1109 C C . TYR A 1 135 ? -5.646 0.001 12.516 1.00 85.50 135 TYR A C 1
ATOM 1111 O O . TYR A 1 135 ? -5.581 -0.403 11.355 1.00 85.50 135 TYR A O 1
ATOM 1119 N N . ARG A 1 136 ? -4.547 0.251 13.234 1.00 83.56 136 ARG A N 1
ATOM 1120 C CA . ARG A 1 136 ? -3.183 0.058 12.731 1.00 83.56 136 ARG A CA 1
ATOM 1121 C C . ARG A 1 136 ? -2.884 -1.413 12.463 1.00 83.56 136 ARG A C 1
ATOM 1123 O O . ARG A 1 136 ? -2.317 -1.741 11.419 1.00 83.56 136 ARG A O 1
ATOM 1130 N N . GLU A 1 137 ? -3.295 -2.299 13.367 1.00 84.69 137 GLU A N 1
ATOM 1131 C CA . GLU A 1 137 ? -3.144 -3.743 13.178 1.00 84.69 137 GLU A CA 1
ATOM 1132 C C . GLU A 1 137 ? -3.953 -4.222 11.965 1.00 84.69 137 GLU A C 1
ATOM 1134 O O . GLU A 1 137 ? -3.431 -4.921 11.087 1.00 84.69 137 GLU A O 1
ATOM 1139 N N . PHE A 1 138 ? -5.206 -3.770 11.856 1.00 85.69 138 PHE A N 1
ATOM 1140 C CA . PHE A 1 138 ? -6.033 -4.020 10.679 1.00 85.69 138 PHE A CA 1
ATOM 1141 C C . PHE A 1 138 ? -5.365 -3.506 9.397 1.00 85.69 138 PHE A C 1
ATOM 1143 O O . PHE A 1 138 ? -5.272 -4.253 8.423 1.00 85.69 138 PHE A O 1
ATOM 1150 N N . ALA A 1 139 ? -4.849 -2.275 9.398 1.00 83.00 139 ALA A N 1
ATOM 1151 C CA . ALA A 1 139 ? -4.169 -1.663 8.263 1.00 83.00 139 ALA A CA 1
ATOM 1152 C C . ALA A 1 139 ? -2.951 -2.481 7.811 1.00 83.00 139 ALA A C 1
ATOM 1154 O O . ALA A 1 139 ? -2.766 -2.688 6.611 1.00 83.00 139 ALA A O 1
ATOM 1155 N N . GLU A 1 140 ? -2.146 -3.015 8.737 1.00 82.12 140 GLU A N 1
ATOM 1156 C CA . GLU A 1 140 ? -1.008 -3.868 8.380 1.00 82.12 140 GLU A CA 1
ATOM 1157 C C . GLU A 1 140 ? -1.466 -5.191 7.743 1.00 82.12 140 GLU A C 1
ATOM 1159 O O . GLU A 1 140 ? -0.919 -5.615 6.717 1.00 82.12 140 GLU A O 1
ATOM 1164 N N . VAL A 1 141 ? -2.479 -5.848 8.319 1.00 82.62 141 VAL A N 1
ATOM 1165 C CA . VAL A 1 141 ? -3.041 -7.099 7.781 1.00 82.62 141 VAL A CA 1
ATOM 1166 C C . VAL A 1 141 ? -3.659 -6.866 6.404 1.00 82.62 141 VAL A C 1
ATOM 1168 O O . VAL A 1 141 ? -3.413 -7.640 5.472 1.00 82.62 141 VAL A O 1
ATOM 1171 N N . TRP A 1 142 ? -4.413 -5.781 6.258 1.00 82.62 142 TRP A N 1
ATOM 1172 C CA . TRP A 1 142 ? -5.060 -5.384 5.017 1.00 82.62 142 TRP A CA 1
ATOM 1173 C C . TRP A 1 142 ? -4.016 -5.072 3.941 1.00 82.62 142 TRP A C 1
ATOM 1175 O O . TRP A 1 142 ? -4.050 -5.674 2.870 1.00 82.62 142 TRP A O 1
ATOM 1185 N N . LEU A 1 143 ? -2.988 -4.270 4.243 1.00 77.88 143 LEU A N 1
ATOM 1186 C CA . LEU A 1 143 ? -1.901 -3.965 3.301 1.00 77.88 143 LEU A CA 1
ATOM 1187 C C . LEU A 1 143 ? -1.104 -5.206 2.867 1.00 77.88 143 LEU A C 1
ATOM 1189 O O . LEU A 1 143 ? -0.536 -5.247 1.770 1.00 77.88 143 LEU A O 1
ATOM 1193 N N . LYS A 1 144 ? -1.018 -6.231 3.722 1.00 75.25 144 LYS A N 1
ATOM 1194 C CA . LYS A 1 144 ? -0.348 -7.495 3.389 1.00 75.25 144 LYS A CA 1
ATOM 1195 C C . LYS A 1 144 ? -1.191 -8.400 2.492 1.00 75.25 144 LYS A C 1
ATOM 1197 O O . LYS A 1 144 ? -0.599 -9.126 1.694 1.00 75.25 144 LYS A O 1
ATOM 1202 N N . ARG A 1 145 ? -2.518 -8.391 2.656 1.00 71.06 145 ARG A N 1
ATOM 1203 C CA . ARG A 1 145 ? -3.437 -9.362 2.036 1.00 71.06 145 ARG A CA 1
ATOM 1204 C C . ARG A 1 145 ? -4.236 -8.805 0.862 1.00 71.06 145 ARG A C 1
ATOM 1206 O O . ARG A 1 145 ? -4.401 -9.518 -0.117 1.00 71.06 145 ARG A O 1
ATOM 1213 N N . ALA A 1 146 ? -4.700 -7.562 0.946 1.00 67.19 146 ALA A N 1
ATOM 1214 C CA . ALA A 1 146 ? -5.487 -6.913 -0.102 1.00 67.19 146 ALA A CA 1
ATOM 1215 C C . ALA A 1 146 ? -4.619 -6.456 -1.290 1.00 67.19 146 ALA A C 1
ATOM 1217 O O . ALA A 1 146 ? -5.119 -6.269 -2.391 1.00 67.19 146 ALA A O 1
ATOM 1218 N N . LEU A 1 147 ? -3.300 -6.310 -1.101 1.00 66.44 147 LEU A N 1
ATOM 1219 C CA . LEU A 1 147 ? -2.350 -5.933 -2.154 1.00 66.44 147 LEU A CA 1
ATOM 1220 C C . LEU A 1 147 ? -1.473 -7.139 -2.545 1.00 66.44 147 LEU A C 1
ATOM 1222 O O . LEU A 1 147 ? -0.732 -7.643 -1.696 1.00 66.44 147 LEU A O 1
ATOM 1226 N N . PRO A 1 148 ? -1.437 -7.586 -3.813 1.00 56.69 148 PRO A N 1
ATOM 1227 C CA . PRO A 1 148 ? -1.822 -6.865 -5.020 1.00 56.69 148 PRO A CA 1
ATOM 1228 C C . PRO A 1 148 ? -3.324 -6.954 -5.275 1.00 56.69 148 PRO A C 1
ATOM 1230 O O . PRO A 1 148 ? -3.869 -8.051 -5.353 1.00 56.69 148 PRO A O 1
ATOM 1233 N N . LEU A 1 149 ? -3.956 -5.794 -5.463 1.00 57.59 149 LEU A N 1
ATOM 1234 C CA . LEU A 1 149 ? -5.313 -5.700 -5.986 1.00 57.59 149 LEU A CA 1
ATOM 1235 C C . LEU A 1 149 ? -5.243 -6.274 -7.404 1.00 57.59 149 LEU A C 1
ATOM 1237 O O . LEU A 1 149 ? -4.799 -5.606 -8.341 1.00 57.59 149 LEU A O 1
ATOM 1241 N N . LEU A 1 150 ? -5.499 -7.581 -7.526 1.00 47.94 150 LEU A N 1
ATOM 1242 C CA . LEU A 1 150 ? -5.509 -8.270 -8.804 1.00 47.94 150 LEU A CA 1
ATOM 1243 C C . LEU A 1 150 ? -6.588 -7.562 -9.601 1.00 47.94 150 LEU A C 1
ATOM 1245 O O . LEU A 1 150 ? -7.732 -7.497 -9.158 1.00 47.94 150 LEU A O 1
ATOM 1249 N N . ASN A 1 151 ? -6.180 -6.938 -10.697 1.00 47.94 151 ASN A N 1
ATOM 1250 C CA . ASN A 1 151 ? -6.999 -6.010 -11.442 1.00 47.94 151 ASN A CA 1
ATOM 1251 C C . ASN A 1 151 ? -8.188 -6.745 -12.080 1.00 47.94 151 ASN A C 1
ATOM 1253 O O . ASN A 1 151 ? -8.161 -7.074 -13.260 1.00 47.94 151 ASN A O 1
ATOM 1257 N N . LYS A 1 152 ? -9.227 -7.029 -11.290 1.00 44.06 152 LYS A N 1
ATOM 1258 C CA . LYS A 1 152 ? -10.483 -7.617 -11.756 1.00 44.06 152 LYS A CA 1
ATOM 1259 C C . LYS A 1 152 ? -11.197 -6.649 -12.709 1.00 44.06 152 LYS A C 1
ATOM 1261 O O . LYS A 1 152 ? -11.949 -7.094 -13.560 1.00 44.06 152 LYS A O 1
ATOM 1266 N N . GLN A 1 153 ? -10.875 -5.352 -12.626 1.00 47.12 153 GLN A N 1
ATOM 1267 C CA . GLN A 1 153 ? -11.350 -4.290 -13.518 1.00 47.12 153 GLN A CA 1
ATOM 1268 C C . GLN A 1 153 ? -10.634 -4.280 -14.889 1.00 47.12 153 GLN A C 1
ATOM 1270 O O . GLN A 1 153 ? -11.185 -3.770 -15.856 1.00 47.12 153 GLN A O 1
ATOM 1275 N N . GLN A 1 154 ? -9.435 -4.874 -15.032 1.00 44.94 154 GLN A N 1
ATOM 1276 C CA . GLN A 1 154 ? -8.780 -5.022 -16.348 1.00 44.94 154 GLN A CA 1
ATOM 1277 C C . GLN A 1 154 ? -9.422 -6.108 -17.214 1.00 44.94 154 GLN A C 1
ATOM 1279 O O . GLN A 1 154 ? -9.153 -6.151 -18.410 1.00 44.94 154 GLN A O 1
ATOM 1284 N N . GLN A 1 155 ? -10.252 -6.974 -16.629 1.00 42.88 155 GLN A N 1
ATOM 1285 C CA . GLN A 1 155 ? -11.017 -7.979 -17.366 1.00 42.88 155 GLN A CA 1
ATOM 1286 C C . GLN A 1 155 ? -12.357 -7.447 -17.895 1.00 42.88 155 GLN A C 1
ATOM 1288 O O . GLN A 1 155 ? -12.970 -8.113 -18.722 1.00 42.88 155 GLN A O 1
ATOM 1293 N N . THR A 1 156 ? -12.791 -6.259 -17.462 1.00 38.34 156 THR A N 1
ATOM 1294 C CA . THR A 1 156 ? -14.053 -5.629 -17.882 1.00 38.34 156 THR A CA 1
ATOM 1295 C C . THR A 1 156 ? -13.879 -4.404 -18.771 1.00 38.34 156 THR A C 1
ATOM 1297 O O . THR A 1 156 ? -14.876 -3.744 -19.040 1.00 38.34 156 THR A O 1
ATOM 1300 N N . GLN A 1 157 ? -12.679 -4.102 -19.286 1.00 37.75 157 GLN A N 1
ATOM 1301 C CA . GLN A 1 157 ? -12.654 -3.355 -20.545 1.00 37.75 157 GLN A CA 1
ATOM 1302 C C . GLN A 1 157 ? -13.118 -4.324 -21.635 1.00 37.75 157 GLN A C 1
ATOM 1304 O O . GLN A 1 157 ? -12.402 -5.298 -21.899 1.00 37.75 157 GLN A O 1
ATOM 1309 N N . PRO A 1 158 ? -14.290 -4.109 -22.263 1.00 41.25 158 PRO A N 1
ATOM 1310 C CA . PRO A 1 158 ? -14.536 -4.738 -23.541 1.00 41.25 158 PRO A CA 1
ATOM 1311 C C . PRO A 1 158 ? -13.386 -4.274 -24.430 1.00 41.25 158 PRO A C 1
ATOM 1313 O O . PRO A 1 158 ? -13.071 -3.086 -24.485 1.00 41.25 158 PRO A O 1
ATOM 1316 N N . LYS A 1 159 ? -12.725 -5.213 -25.100 1.00 41.97 159 LYS A N 1
ATOM 1317 C CA . LYS A 1 159 ? -12.078 -4.868 -26.356 1.00 41.97 159 LYS A CA 1
ATOM 1318 C C . LYS A 1 159 ? -13.188 -4.275 -27.234 1.00 41.97 159 LYS A C 1
ATOM 1320 O O . LYS A 1 159 ? -13.963 -5.038 -27.787 1.00 41.97 159 LYS A O 1
ATOM 1325 N N . GLU A 1 160 ? -13.305 -2.958 -27.318 1.00 43.50 160 GLU A N 1
ATOM 1326 C CA . GLU A 1 160 ? -13.641 -2.315 -28.587 1.00 43.50 160 GLU A CA 1
ATOM 1327 C C . GLU A 1 160 ? -12.354 -2.505 -29.412 1.00 43.50 160 GLU A C 1
ATOM 1329 O O . GLU A 1 160 ? -11.356 -1.844 -29.159 1.00 43.50 160 GLU A O 1
ATOM 1334 N N . GLN A 1 161 ? -12.111 -3.546 -30.212 1.00 40.31 161 GLN A N 1
ATOM 1335 C CA . GLN A 1 161 ? -12.914 -4.243 -31.216 1.00 40.31 161 GLN A CA 1
ATOM 1336 C C . GLN A 1 161 ? -13.718 -3.317 -32.121 1.00 40.31 161 GLN A C 1
ATOM 1338 O O . GLN A 1 161 ? -14.934 -3.392 -32.145 1.00 40.31 161 GLN A O 1
ATOM 1343 N N . GLY A 1 162 ? -12.965 -2.532 -32.894 1.00 47.56 162 GLY A N 1
ATOM 1344 C CA . GLY A 1 162 ? -13.022 -2.591 -34.354 1.00 47.56 162 GLY A CA 1
ATOM 1345 C C . GLY A 1 162 ? -14.118 -1.785 -35.044 1.00 47.56 162 GLY A C 1
ATOM 1346 O O . GLY A 1 162 ? -15.256 -1.773 -34.600 1.00 47.56 162 GLY A O 1
ATOM 1347 N N . ASP A 1 163 ? -13.716 -1.262 -36.202 1.00 43.59 163 ASP A N 1
ATOM 1348 C CA . ASP A 1 163 ? -14.517 -0.643 -37.264 1.00 43.59 163 ASP A CA 1
ATOM 1349 C C . ASP A 1 163 ? -14.812 0.854 -37.084 1.00 43.59 163 ASP A C 1
ATOM 1351 O O . ASP A 1 163 ? -15.746 1.252 -36.396 1.00 43.59 163 ASP A O 1
ATOM 1355 N N . ASP A 1 164 ? -13.919 1.674 -37.649 1.00 41.00 164 ASP A N 1
ATOM 1356 C CA . ASP A 1 164 ? -14.217 2.582 -38.772 1.00 41.00 164 ASP A CA 1
ATOM 1357 C C . ASP A 1 164 ? -12.903 3.012 -39.464 1.00 41.00 164 ASP A C 1
ATOM 1359 O O . ASP A 1 164 ? -11.891 3.242 -38.752 1.00 41.00 164 ASP A O 1
#

Secondary structure (DSSP, 8-state):
--------------PPP--------THHHHHHHHHHHHHHHHHHHHHHHHHTTHHHHHHHHHHHHS--SSHHHHHHHHHHHHHTT-SS--S--HHHHHHHTS-HHHHHHHHHHHHHHHHHTTS-HHHHHHHHHHHHHHHHHHHHHT-S---GGGGSS-------

Organism: NCBI:txid519453

Sequence (164 aa):
MMLLDQPIEINDIVAAPAATWWPLAIGWYIVAIVVFVTIVGTIVWSVRAYRKRRPRRLALRQLRQHPPQTLSDVTLLLKQATLAYLPHERTLSWWEFLSAQLSARQQRRYQPLLSALCEVSYQPIAEQQPWLEPYREFAEVWLKRALPLLNKQQQTQPKEQGDD

Radius of gyration: 34.43 Å; chains: 1; bounding box: 95×29×100 Å